Protein AF-A0A497AYX5-F1 (afdb_monomer)

Mean predicted aligned error: 4.19 Å

Secondary structure (DSSP, 8-state):
---HHHHHHHHHHH-TT----EESGGGTS-TT-EEEE-TTT--EETTEESB-TTHHHH-TTT--EETTEEHHHHHHHHHHTEEEEE-SSS-EEEEE-

Foldseek 3Di:
DDALVVLLVVCCVVPVQAADWAQCCVVPPHRRKTWRWFQVRQGDDPNHGQFDCCCCPPVPDPQQDDLRGGPVSQVVQVVVQKGKHDPDRTTIMIDHD

Nearest PDB structures (foldseek):
  3f9r-assembly2_B  TM=3.934E-01  e=1.286E+00  Trypanosoma brucei
  2q4r-assembly1_A  TM=3.868E-01  e=1.472E+00  Homo sapiens
  2i54-assembly1_A  TM=6.228E-01  e=4.051E+00  Leishmania mexicana
  4fm1-assembly1_A  TM=4.981E-01  e=2.702E+00  Pyrococcus abyssi GE5

Sequence (97 aa):
MLSKEQVIKRLEKKFPNISGICDGGPMGYGPESVLLGDAAEGGTINDFPACNYYGWESDPKENIWIMGVHKDLYKELGDMGWYAECYDPGTFIAYPV

pLDDT: mean 87.23, std 8.94, range [59.28, 96.0]

Structure (mmCIF, N/CA/C/O backbone):
data_AF-A0A497AYX5-F1
#
_entry.id   AF-A0A497AYX5-F1
#
loop_
_atom_site.g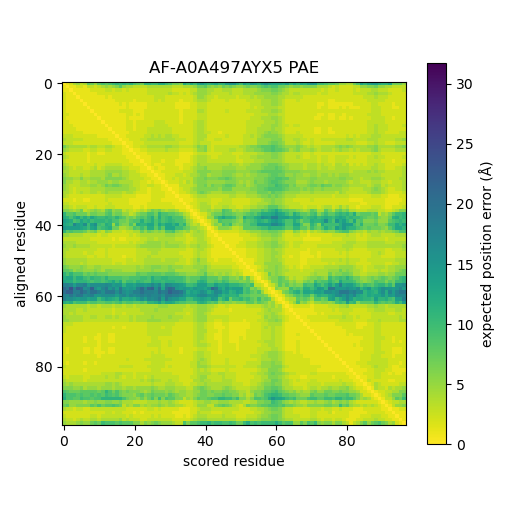roup_PDB
_atom_site.id
_atom_site.type_symbol
_atom_site.label_atom_id
_atom_site.label_alt_id
_atom_site.label_comp_id
_atom_site.label_asym_id
_atom_site.label_entity_id
_atom_site.label_seq_id
_atom_site.pdbx_PDB_ins_code
_atom_site.Cartn_x
_atom_site.Cartn_y
_atom_site.Cartn_z
_atom_site.occupancy
_atom_site.B_iso_or_equiv
_atom_site.auth_seq_id
_atom_site.auth_comp_id
_atom_site.auth_asym_id
_atom_site.auth_atom_id
_atom_site.pdbx_PDB_model_num
ATOM 1 N N . MET A 1 1 ? -16.633 1.410 5.855 1.00 81.69 1 MET A N 1
ATOM 2 C CA . MET A 1 1 ? -15.248 1.903 5.931 1.00 81.69 1 MET A CA 1
ATOM 3 C C . MET A 1 1 ? -14.608 1.317 7.174 1.00 81.69 1 MET A C 1
ATOM 5 O O . MET A 1 1 ? -15.250 1.339 8.221 1.00 81.69 1 MET A O 1
ATOM 9 N N . LEU A 1 2 ? -13.428 0.713 7.046 1.00 90.12 2 LEU A N 1
ATOM 10 C CA . LEU A 1 2 ? -12.672 0.203 8.197 1.00 90.12 2 LEU A CA 1
ATOM 11 C C . LEU A 1 2 ? -11.867 1.327 8.858 1.00 90.12 2 LEU A C 1
ATOM 13 O O . LEU A 1 2 ? -11.479 2.275 8.178 1.00 90.12 2 LEU A O 1
ATOM 17 N N . SER A 1 3 ? -11.604 1.206 10.163 1.00 91.81 3 SER A N 1
ATOM 18 C CA . SER A 1 3 ? -10.691 2.114 10.864 1.00 91.81 3 SER A CA 1
ATOM 19 C C . SER A 1 3 ? -9.243 1.907 10.412 1.00 91.81 3 SER A C 1
ATOM 21 O O . SER A 1 3 ? -8.880 0.829 9.938 1.00 91.81 3 SER A O 1
ATOM 23 N N . LYS A 1 4 ? -8.391 2.911 10.635 1.00 92.81 4 LYS A N 1
ATOM 24 C CA . LYS A 1 4 ? -6.948 2.852 10.358 1.00 92.81 4 LYS A CA 1
ATOM 25 C C . LYS A 1 4 ? -6.275 1.592 10.920 1.00 92.81 4 LYS A C 1
ATOM 27 O O . LYS A 1 4 ? -5.609 0.861 10.195 1.00 92.81 4 LYS A O 1
ATOM 32 N N . GLU A 1 5 ? -6.522 1.271 12.190 1.00 94.00 5 GLU A N 1
ATOM 33 C CA . GLU A 1 5 ? -5.970 0.067 12.831 1.00 94.00 5 GLU A CA 1
ATOM 34 C C . GLU A 1 5 ? -6.464 -1.239 12.191 1.00 94.00 5 GLU A C 1
ATOM 36 O O . GLU A 1 5 ? -5.722 -2.219 12.108 1.00 94.00 5 GLU A O 1
ATOM 41 N N . GLN A 1 6 ? -7.728 -1.278 11.757 1.00 95.56 6 GLN A N 1
ATOM 42 C CA . GLN A 1 6 ? -8.295 -2.439 11.068 1.00 95.56 6 GLN A CA 1
ATOM 43 C C . GLN A 1 6 ? -7.689 -2.609 9.673 1.00 95.56 6 GLN A C 1
ATOM 45 O O . GLN A 1 6 ? -7.445 -3.743 9.261 1.00 95.56 6 GLN A O 1
ATOM 50 N N . VAL A 1 7 ? -7.433 -1.503 8.971 1.00 95.38 7 VAL A N 1
ATOM 51 C CA . VAL A 1 7 ? -6.746 -1.499 7.677 1.00 95.38 7 VAL A CA 1
ATOM 52 C C . VAL A 1 7 ? -5.326 -2.025 7.832 1.00 95.38 7 VAL A C 1
ATOM 54 O O . VAL A 1 7 ? -5.003 -3.019 7.190 1.00 95.38 7 VAL A O 1
ATOM 57 N N . ILE A 1 8 ? -4.523 -1.451 8.736 1.00 95.31 8 ILE A N 1
ATOM 58 C CA . ILE A 1 8 ? -3.130 -1.871 8.976 1.00 95.31 8 ILE A CA 1
ATOM 59 C C . ILE A 1 8 ? -3.059 -3.382 9.241 1.00 95.31 8 ILE A C 1
ATOM 61 O O . ILE A 1 8 ? -2.430 -4.110 8.476 1.00 95.31 8 ILE A O 1
ATOM 65 N N . LYS A 1 9 ? -3.820 -3.889 10.224 1.00 95.94 9 LYS A N 1
ATOM 66 C CA . LYS A 1 9 ? -3.839 -5.326 10.569 1.00 95.94 9 LYS A CA 1
ATOM 67 C C . LYS A 1 9 ? -4.239 -6.226 9.401 1.00 95.94 9 LYS A C 1
ATOM 69 O O . LYS A 1 9 ? -3.782 -7.365 9.293 1.00 95.94 9 LYS A O 1
ATOM 74 N N . ARG A 1 10 ? -5.154 -5.762 8.548 1.00 96.00 10 ARG A N 1
ATOM 75 C CA . ARG A 1 10 ? -5.612 -6.523 7.383 1.00 96.00 10 ARG A CA 1
ATOM 76 C C . ARG A 1 10 ? -4.554 -6.548 6.283 1.00 96.00 10 ARG A C 1
ATOM 78 O O . ARG A 1 10 ? -4.352 -7.606 5.689 1.00 96.00 10 ARG A O 1
ATOM 85 N N . LEU A 1 11 ? -3.874 -5.429 6.050 1.00 94.69 11 LEU A N 1
ATOM 86 C CA . LEU A 1 11 ? -2.800 -5.325 5.068 1.00 94.69 11 LEU A CA 1
ATOM 87 C C . LEU A 1 11 ? -1.575 -6.145 5.477 1.00 94.69 11 LEU A C 1
ATOM 89 O O . LEU A 1 11 ? -1.135 -6.956 4.673 1.00 94.69 11 LEU A O 1
ATOM 93 N N . GLU A 1 12 ? -1.111 -6.045 6.726 1.00 93.75 12 GLU A N 1
ATOM 94 C CA . GLU A 1 12 ? 0.006 -6.856 7.248 1.00 93.75 12 GLU A CA 1
ATOM 95 C C . GLU A 1 12 ? -0.256 -8.361 7.088 1.00 93.75 12 GLU A C 1
ATOM 97 O O . GLU A 1 12 ? 0.628 -9.139 6.736 1.00 93.75 12 GLU A O 1
ATOM 102 N N . LYS A 1 13 ? -1.506 -8.790 7.308 1.00 95.06 13 LYS A N 1
ATOM 103 C CA . LYS A 1 13 ? -1.900 -10.193 7.143 1.00 95.06 13 LYS A CA 1
ATOM 104 C C . LYS A 1 13 ? -1.958 -10.624 5.676 1.00 95.06 13 LYS A C 1
ATOM 106 O O . LYS A 1 13 ? -1.626 -11.768 5.369 1.00 95.06 13 LYS A O 1
ATOM 111 N N . LYS A 1 14 ? -2.472 -9.768 4.788 1.00 95.19 14 LYS A N 1
ATOM 112 C CA . LYS A 1 14 ? -2.710 -10.115 3.377 1.00 95.19 14 LYS A CA 1
ATOM 113 C C . LYS A 1 14 ? -1.459 -9.955 2.513 1.00 95.19 14 LYS A C 1
ATOM 115 O O . LYS A 1 14 ? -1.275 -10.729 1.579 1.00 95.19 14 LYS A O 1
ATOM 120 N N . PHE A 1 15 ? -0.609 -8.992 2.845 1.00 93.12 15 PHE A N 1
ATOM 121 C CA . PHE A 1 15 ? 0.611 -8.647 2.125 1.00 93.12 15 PHE A CA 1
ATOM 122 C C . PHE A 1 15 ? 1.818 -8.695 3.074 1.00 93.12 15 PHE A C 1
ATOM 124 O O . PHE A 1 15 ? 2.442 -7.670 3.332 1.00 93.12 15 PHE A O 1
ATOM 131 N N . PRO A 1 16 ? 2.179 -9.885 3.590 1.00 91.31 16 PRO A N 1
ATOM 132 C CA . PRO A 1 16 ? 3.230 -10.028 4.604 1.00 91.31 16 PRO A CA 1
ATOM 133 C C . PRO A 1 16 ? 4.634 -9.650 4.106 1.00 91.31 16 PRO A C 1
ATOM 135 O O . PRO A 1 16 ? 5.555 -9.521 4.904 1.00 91.31 16 PRO A O 1
ATOM 138 N N . ASN A 1 17 ? 4.803 -9.494 2.791 1.00 89.81 17 ASN A N 1
ATOM 139 C CA . ASN A 1 17 ? 6.057 -9.086 2.163 1.00 89.81 17 ASN A CA 1
ATOM 140 C C . ASN A 1 17 ? 6.211 -7.561 2.064 1.00 89.81 17 ASN A C 1
ATOM 142 O O . ASN A 1 17 ? 7.234 -7.107 1.559 1.00 89.81 17 ASN A O 1
ATOM 146 N N . ILE A 1 18 ? 5.208 -6.790 2.492 1.00 89.06 18 ILE A N 1
ATOM 147 C CA . ILE A 1 18 ? 5.285 -5.335 2.623 1.00 89.06 18 ILE A CA 1
ATOM 148 C C . ILE A 1 18 ? 5.614 -5.029 4.082 1.00 89.06 18 ILE A C 1
ATOM 150 O O . ILE A 1 18 ? 4.850 -5.378 4.982 1.00 89.06 18 ILE A O 1
ATOM 154 N N . SER A 1 19 ? 6.756 -4.394 4.315 1.00 86.12 19 SER A N 1
ATOM 155 C CA . SER A 1 19 ? 7.166 -3.912 5.635 1.00 86.12 19 SER A CA 1
ATOM 156 C C . SER A 1 19 ? 6.823 -2.429 5.804 1.00 86.12 19 SER A C 1
ATOM 158 O O . SER A 1 19 ? 6.541 -1.734 4.832 1.00 86.12 19 SER A O 1
ATOM 160 N N . GLY A 1 20 ? 6.815 -1.943 7.047 1.00 86.56 20 GLY A N 1
ATOM 161 C CA . GLY A 1 20 ? 6.663 -0.507 7.317 1.00 86.56 20 GLY A CA 1
ATOM 162 C C . GLY A 1 20 ? 5.235 0.028 7.346 1.00 86.56 20 GLY A C 1
ATOM 163 O O . GLY A 1 20 ? 5.035 1.233 7.502 1.00 86.56 20 GLY A O 1
ATOM 164 N N . ILE A 1 21 ? 4.229 -0.845 7.223 1.00 93.00 21 ILE A N 1
ATOM 165 C CA . ILE A 1 21 ? 2.824 -0.431 7.270 1.00 93.00 21 ILE A CA 1
ATOM 166 C C . ILE A 1 21 ? 2.504 0.118 8.665 1.00 93.00 21 ILE A C 1
ATOM 168 O O . ILE A 1 21 ? 2.521 -0.618 9.650 1.00 93.00 21 ILE A O 1
ATOM 172 N N . CYS A 1 22 ? 2.189 1.408 8.765 1.00 93.00 22 CYS A N 1
ATOM 173 C CA . CYS A 1 22 ? 1.928 2.050 10.051 1.00 93.00 22 CYS A CA 1
ATOM 174 C C . CYS A 1 22 ? 1.038 3.298 9.940 1.00 93.00 22 CYS A C 1
ATOM 176 O O . CYS A 1 22 ? 0.547 3.671 8.873 1.00 93.00 22 CYS A O 1
ATOM 178 N N . ASP A 1 23 ? 0.776 3.930 11.085 1.00 94.19 23 ASP A N 1
ATOM 179 C CA . ASP A 1 23 ? 0.037 5.189 11.155 1.00 94.19 23 ASP A CA 1
ATOM 180 C C . ASP A 1 23 ? 0.848 6.330 10.515 1.00 94.19 23 ASP A C 1
ATOM 182 O O . ASP A 1 23 ? 1.913 6.692 11.013 1.00 94.19 23 ASP A O 1
ATOM 186 N N . GLY A 1 24 ? 0.327 6.921 9.434 1.00 91.19 24 GLY A N 1
ATOM 187 C CA . GLY A 1 24 ? 0.977 8.027 8.723 1.00 91.19 24 GLY A CA 1
ATOM 188 C C . GLY A 1 24 ? 0.752 9.405 9.362 1.00 91.19 24 GLY A C 1
ATOM 189 O O . GLY A 1 24 ? 1.445 10.369 9.028 1.00 91.19 24 GLY A O 1
ATOM 190 N N . GLY A 1 25 ? -0.183 9.528 10.311 1.00 89.94 25 GLY A N 1
ATOM 191 C CA . GLY A 1 25 ? -0.511 10.786 10.987 1.00 89.94 25 GLY A CA 1
ATOM 192 C C . GLY A 1 25 ? 0.668 11.420 11.728 1.00 89.94 25 GLY A C 1
ATOM 193 O O . GLY A 1 25 ? 0.977 12.584 11.459 1.00 89.94 25 GLY A O 1
ATOM 194 N N . PRO A 1 26 ? 1.379 10.679 12.598 1.00 90.00 26 PRO A N 1
ATOM 195 C CA . PRO A 1 26 ? 2.590 11.159 13.268 1.00 90.00 26 PRO A CA 1
ATOM 196 C C . PRO A 1 26 ? 3.714 11.606 12.320 1.00 90.00 26 PRO A C 1
ATOM 198 O O . PRO A 1 26 ? 4.602 12.343 12.740 1.00 90.00 26 PRO A O 1
ATOM 201 N N . MET A 1 27 ? 3.673 11.179 11.054 1.00 85.75 27 MET A N 1
ATOM 202 C CA . MET A 1 27 ? 4.675 11.490 10.027 1.00 85.75 27 MET A CA 1
ATOM 203 C C . MET A 1 27 ? 4.283 12.694 9.156 1.00 85.75 27 MET A C 1
ATOM 205 O O . MET A 1 27 ? 5.031 13.085 8.267 1.00 85.75 27 MET A O 1
ATOM 209 N N . GLY A 1 28 ? 3.128 13.315 9.422 1.00 86.69 28 GLY A N 1
ATOM 210 C CA . GLY A 1 28 ? 2.677 14.516 8.719 1.00 86.69 28 GLY A CA 1
ATOM 211 C C . GLY A 1 28 ? 1.914 14.257 7.419 1.00 86.69 28 GLY A C 1
ATOM 212 O O . GLY A 1 28 ? 1.570 15.217 6.735 1.00 86.69 28 GLY A O 1
ATOM 213 N N . TYR A 1 29 ? 1.584 13.001 7.097 1.00 85.81 29 TYR A N 1
ATOM 214 C CA . TYR A 1 29 ? 0.826 12.660 5.885 1.00 85.81 29 TYR A CA 1
ATOM 215 C C . TYR A 1 29 ? -0.685 12.885 6.021 1.00 85.81 29 TYR A C 1
ATOM 217 O O . TYR A 1 29 ? -1.406 12.854 5.031 1.00 85.81 29 TYR A O 1
ATOM 225 N N . GLY A 1 30 ? -1.170 13.158 7.234 1.00 87.75 30 GLY A N 1
ATOM 226 C CA . GLY A 1 30 ? -2.571 13.454 7.540 1.00 87.75 30 GLY A CA 1
ATOM 227 C C . GLY A 1 30 ? -3.096 12.578 8.681 1.00 87.75 30 GLY A C 1
ATOM 228 O O . GLY A 1 30 ? -2.687 11.423 8.792 1.00 87.75 30 GLY A O 1
ATOM 229 N N . PRO A 1 31 ? -4.002 13.082 9.538 1.00 90.00 31 PRO A N 1
ATOM 230 C CA . PRO A 1 31 ? -4.386 12.408 10.788 1.00 90.00 31 PRO A CA 1
ATOM 231 C C . PRO A 1 31 ? -4.998 11.011 10.581 1.00 90.00 31 PRO A C 1
ATOM 233 O O . PRO A 1 31 ? -4.812 10.120 11.410 1.00 90.00 31 PRO A O 1
ATOM 236 N N . GLU A 1 32 ? -5.663 10.802 9.445 1.00 90.19 32 GLU A N 1
ATOM 237 C CA . GLU A 1 32 ? -6.302 9.535 9.072 1.00 90.19 32 GLU A CA 1
ATOM 238 C C . GLU A 1 32 ? -5.504 8.743 8.021 1.00 90.19 32 GLU A C 1
ATOM 240 O O . GLU A 1 32 ? -6.041 7.828 7.412 1.00 90.19 32 GLU A O 1
ATOM 245 N N . 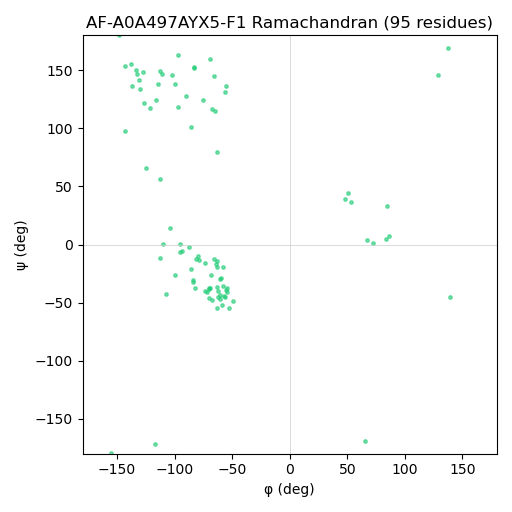SER A 1 33 ? -4.236 9.084 7.774 1.00 93.31 33 SER A N 1
ATOM 246 C CA . SER A 1 33 ? -3.416 8.403 6.763 1.00 93.31 33 SER A CA 1
ATOM 247 C C . SER A 1 33 ? -2.771 7.114 7.283 1.00 93.31 33 SER A C 1
ATOM 249 O O . SER A 1 33 ? -2.483 6.968 8.474 1.00 93.31 33 SER A O 1
ATOM 251 N N . VAL A 1 34 ? -2.511 6.182 6.368 1.00 94.06 34 VAL A N 1
ATOM 252 C CA . VAL A 1 34 ? -1.686 4.988 6.599 1.00 94.06 34 VAL A CA 1
ATOM 253 C C . VAL A 1 34 ? -0.458 5.084 5.707 1.00 94.06 34 VAL A C 1
ATOM 255 O O . VAL A 1 34 ? -0.601 5.193 4.489 1.00 94.06 34 VAL A O 1
ATOM 258 N N . LEU A 1 35 ? 0.735 5.012 6.296 1.00 92.88 35 LEU A N 1
ATOM 259 C CA . LEU A 1 35 ? 1.952 4.756 5.534 1.00 92.88 3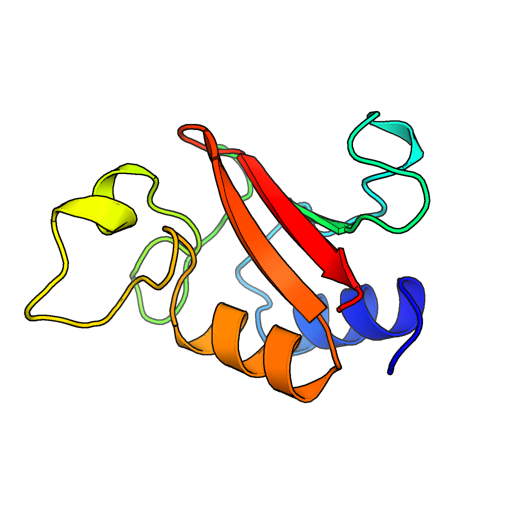5 LEU A CA 1
ATOM 260 C C . LEU A 1 35 ? 1.954 3.272 5.165 1.00 92.88 35 LEU A C 1
ATOM 262 O O . LEU A 1 35 ? 1.816 2.424 6.043 1.00 92.88 35 LEU A O 1
ATOM 266 N N . LEU A 1 36 ? 2.071 2.959 3.878 1.00 89.62 36 LEU A N 1
ATOM 267 C CA . LEU A 1 36 ? 2.071 1.579 3.384 1.00 89.62 36 LEU A CA 1
ATOM 268 C C . LEU A 1 36 ? 3.488 1.001 3.235 1.00 89.62 36 LEU A C 1
ATOM 270 O O . LEU A 1 36 ? 3.625 -0.179 2.931 1.00 89.62 36 LEU A O 1
ATOM 274 N N . GLY A 1 37 ? 4.511 1.829 3.446 1.00 85.50 37 GLY A N 1
ATOM 275 C CA . GLY A 1 37 ? 5.932 1.515 3.315 1.00 85.50 37 GLY A CA 1
ATOM 276 C C . GLY A 1 37 ? 6.686 2.647 2.608 1.00 85.50 37 GLY A C 1
ATOM 277 O O . GLY A 1 37 ? 6.071 3.565 2.053 1.00 85.50 37 GLY A O 1
ATOM 278 N N . ASP A 1 38 ? 8.017 2.582 2.636 1.00 78.25 38 ASP A N 1
ATOM 279 C CA . ASP A 1 38 ? 8.911 3.475 1.886 1.00 78.25 38 ASP A CA 1
ATOM 280 C C . ASP A 1 38 ? 9.762 2.702 0.846 1.00 78.25 38 ASP A C 1
ATOM 282 O O . ASP A 1 38 ? 9.546 1.513 0.619 1.00 78.25 38 ASP A O 1
ATOM 286 N N . ALA A 1 39 ? 10.747 3.333 0.190 1.00 64.88 39 ALA A N 1
ATOM 287 C CA . ALA A 1 39 ? 11.605 2.637 -0.785 1.00 64.88 39 ALA A CA 1
ATOM 288 C C . ALA A 1 39 ? 12.388 1.457 -0.181 1.00 64.88 39 ALA A C 1
ATOM 290 O O . ALA A 1 39 ? 12.739 0.524 -0.904 1.00 64.88 39 ALA A O 1
ATOM 291 N N . ALA A 1 40 ? 12.707 1.515 1.114 1.00 62.28 40 ALA A N 1
ATOM 292 C CA . ALA A 1 40 ? 13.449 0.477 1.816 1.00 62.28 40 ALA A CA 1
ATOM 293 C C . ALA A 1 40 ? 12.527 -0.654 2.294 1.00 62.28 40 ALA A C 1
ATOM 295 O O . ALA A 1 40 ? 12.956 -1.807 2.348 1.00 62.28 40 ALA A O 1
ATOM 296 N N . GLU A 1 41 ? 11.271 -0.335 2.607 1.00 67.69 41 GLU A N 1
ATOM 297 C CA . GLU A 1 41 ? 10.333 -1.247 3.266 1.00 67.69 41 GLU A CA 1
ATOM 298 C C . GLU A 1 41 ? 9.146 -1.680 2.386 1.00 67.69 41 GLU A C 1
ATOM 300 O O . GLU A 1 41 ? 8.452 -2.642 2.717 1.00 67.69 41 GLU A O 1
ATOM 305 N N . GLY A 1 42 ? 8.935 -1.034 1.238 1.00 73.00 42 GLY A N 1
ATOM 306 C CA . GLY A 1 42 ? 7.740 -1.147 0.396 1.00 73.00 42 GLY A CA 1
ATOM 307 C C . GLY A 1 42 ? 7.480 -2.532 -0.190 1.00 73.00 42 GLY A C 1
ATOM 308 O O . GLY A 1 42 ? 6.366 -2.814 -0.621 1.00 73.00 42 GLY A O 1
ATOM 309 N N . GLY A 1 43 ? 8.463 -3.430 -0.144 1.00 86.88 43 GLY A N 1
ATOM 310 C CA . GLY A 1 43 ? 8.236 -4.850 -0.376 1.00 86.88 43 GLY A CA 1
ATOM 311 C C . GLY A 1 43 ? 7.780 -5.211 -1.790 1.00 86.88 43 GLY A C 1
ATOM 312 O O . GLY A 1 43 ? 7.821 -4.409 -2.729 1.00 86.88 43 GLY A O 1
ATOM 313 N N . THR A 1 44 ? 7.353 -6.466 -1.952 1.00 89.56 44 THR A N 1
ATOM 314 C CA . THR A 1 44 ? 6.886 -6.995 -3.242 1.00 89.56 44 THR A CA 1
ATOM 315 C C . THR A 1 44 ? 5.579 -7.773 -3.124 1.00 89.56 44 THR A C 1
ATOM 317 O O . THR A 1 44 ? 5.289 -8.407 -2.108 1.00 89.56 44 THR A O 1
ATOM 320 N N . ILE A 1 45 ? 4.794 -7.753 -4.200 1.00 90.69 45 ILE A N 1
ATOM 321 C CA . ILE A 1 45 ? 3.593 -8.560 -4.405 1.00 90.69 45 ILE A CA 1
ATOM 322 C C . ILE A 1 45 ? 3.775 -9.285 -5.740 1.00 90.69 45 ILE A C 1
ATOM 324 O O . ILE A 1 45 ? 3.973 -8.639 -6.763 1.00 90.69 45 ILE A O 1
ATOM 328 N N . ASN A 1 46 ? 3.725 -10.621 -5.736 1.00 90.12 46 ASN A N 1
ATOM 329 C CA . ASN A 1 46 ? 3.942 -11.450 -6.934 1.00 90.12 46 ASN A CA 1
ATOM 330 C C . ASN A 1 46 ? 5.235 -11.088 -7.700 1.00 90.12 46 ASN A C 1
ATOM 332 O O . ASN A 1 46 ? 5.206 -10.948 -8.917 1.00 90.12 46 ASN A O 1
ATOM 336 N N . ASP A 1 47 ? 6.344 -10.887 -6.980 1.00 88.81 47 ASP A N 1
ATOM 337 C CA . ASP A 1 47 ? 7.658 -10.477 -7.511 1.00 88.81 47 ASP A CA 1
ATOM 338 C C . ASP A 1 47 ? 7.734 -9.055 -8.105 1.00 88.81 47 ASP A C 1
ATOM 340 O O . ASP A 1 47 ? 8.796 -8.629 -8.563 1.00 88.81 47 ASP A O 1
ATOM 344 N N . PHE A 1 48 ? 6.651 -8.275 -8.036 1.00 88.75 48 PHE A N 1
ATOM 345 C CA . PHE A 1 48 ? 6.634 -6.867 -8.434 1.00 88.75 48 PHE A CA 1
ATOM 346 C C . PHE A 1 48 ? 6.685 -5.938 -7.215 1.00 88.75 48 PHE A C 1
ATOM 348 O O . PHE A 1 48 ? 6.089 -6.253 -6.184 1.00 88.75 48 PHE A O 1
ATOM 355 N N . PRO A 1 49 ? 7.341 -4.768 -7.308 1.00 88.81 49 PRO A N 1
ATOM 356 C CA . PRO A 1 49 ? 7.295 -3.755 -6.256 1.00 88.81 49 PRO A CA 1
ATOM 357 C C . PRO A 1 49 ? 5.860 -3.345 -5.907 1.00 88.81 49 PRO A C 1
ATOM 359 O O . PRO A 1 49 ? 5.048 -3.105 -6.810 1.00 88.81 49 PRO A O 1
ATOM 362 N N . ALA A 1 50 ? 5.558 -3.214 -4.610 1.00 90.56 50 ALA A N 1
ATOM 363 C CA . ALA A 1 50 ? 4.235 -2.759 -4.171 1.00 90.56 50 ALA A CA 1
ATOM 364 C C . ALA A 1 50 ? 3.963 -1.283 -4.530 1.00 90.56 50 ALA A C 1
ATOM 366 O O . ALA A 1 50 ? 2.806 -0.912 -4.728 1.00 90.56 50 ALA A O 1
ATOM 367 N N . CYS A 1 51 ? 5.015 -0.468 -4.670 1.00 89.44 51 CYS A N 1
ATOM 368 C CA . CYS A 1 51 ? 4.973 0.896 -5.203 1.00 89.44 51 CYS A CA 1
ATOM 369 C C . CYS A 1 51 ? 6.040 1.069 -6.289 1.00 89.44 51 CYS A C 1
ATOM 371 O O . CYS A 1 51 ? 7.182 0.627 -6.163 1.00 89.44 51 CYS A O 1
ATOM 373 N N . ASN A 1 52 ? 5.627 1.677 -7.394 1.00 88.06 52 ASN A N 1
ATOM 374 C CA . ASN A 1 52 ? 6.442 2.064 -8.530 1.00 88.06 52 ASN A CA 1
ATOM 375 C C . ASN A 1 52 ? 5.909 3.400 -9.054 1.00 88.06 52 ASN A C 1
ATOM 377 O O . ASN A 1 52 ? 4.951 3.434 -9.827 1.00 88.06 52 ASN A O 1
ATOM 381 N N . TYR A 1 53 ? 6.549 4.496 -8.649 1.00 84.25 53 TYR A N 1
ATOM 382 C CA . TYR A 1 53 ? 6.143 5.857 -9.008 1.00 84.25 53 TYR A CA 1
ATOM 383 C C . TYR A 1 53 ? 6.032 6.047 -10.531 1.00 84.25 53 TYR A C 1
ATOM 385 O O . TYR A 1 53 ? 5.059 6.601 -11.036 1.00 84.25 53 TYR A O 1
ATOM 393 N N . TYR A 1 54 ? 6.978 5.480 -11.286 1.00 82.75 54 TYR A N 1
ATOM 394 C CA . TYR A 1 54 ? 6.982 5.535 -12.752 1.00 82.75 54 TYR A CA 1
ATOM 395 C C . TYR A 1 54 ? 5.933 4.622 -13.400 1.00 82.75 54 TYR A C 1
ATOM 397 O O . TYR A 1 54 ? 5.597 4.798 -14.574 1.00 82.75 54 TYR A O 1
ATOM 405 N N . GLY A 1 55 ? 5.384 3.665 -12.646 1.00 80.56 55 GLY A N 1
ATOM 406 C CA . GLY A 1 55 ? 4.281 2.808 -13.077 1.00 80.56 55 GLY A CA 1
ATOM 407 C C . GLY A 1 55 ? 2.997 3.590 -13.368 1.00 80.56 55 GLY A C 1
ATOM 408 O O . GLY A 1 55 ? 2.158 3.103 -14.116 1.00 80.56 55 GLY A O 1
ATOM 409 N N . TRP A 1 56 ? 2.860 4.821 -12.856 1.00 72.12 56 TRP A N 1
ATOM 410 C CA . TRP A 1 56 ? 1.722 5.695 -13.158 1.00 72.12 56 TRP A CA 1
ATOM 411 C C . TRP A 1 56 ? 1.632 6.058 -14.652 1.00 72.12 56 TRP A C 1
ATOM 413 O O . TRP A 1 56 ? 0.545 6.058 -15.225 1.00 72.12 56 TRP A O 1
ATOM 423 N N . GLU A 1 57 ? 2.766 6.319 -15.305 1.00 69.00 57 GLU A N 1
ATOM 424 C CA . GLU A 1 57 ? 2.802 6.766 -16.708 1.00 69.00 57 GLU A CA 1
ATOM 425 C C . GLU A 1 57 ? 3.119 5.636 -17.697 1.00 69.00 57 GLU A C 1
ATOM 427 O O . GLU A 1 57 ? 2.751 5.706 -18.871 1.00 69.00 57 GLU A O 1
ATOM 432 N N . SER A 1 58 ? 3.828 4.600 -17.241 1.00 69.69 58 SER A N 1
ATOM 433 C CA . SER A 1 58 ? 4.495 3.633 -18.123 1.00 69.69 58 SER A CA 1
ATOM 434 C C . SER A 1 58 ? 3.882 2.233 -18.144 1.00 69.69 58 SER A C 1
ATOM 436 O O . SER A 1 58 ? 4.353 1.391 -18.910 1.00 69.69 58 SER A O 1
ATOM 438 N N . ASP A 1 59 ? 2.800 1.991 -17.393 1.00 68.12 59 ASP A N 1
ATOM 439 C CA . ASP A 1 59 ? 2.128 0.687 -17.333 1.00 68.12 59 ASP A CA 1
ATOM 440 C C . ASP A 1 59 ? 0.702 0.637 -17.936 1.00 68.12 59 ASP A C 1
ATOM 442 O O . ASP A 1 59 ? -0.258 0.233 -17.279 1.00 68.12 59 ASP A O 1
ATOM 446 N N . PRO A 1 60 ? 0.505 1.007 -19.215 1.00 59.28 60 PRO A N 1
ATOM 447 C CA . PRO A 1 60 ? -0.804 0.871 -19.848 1.00 59.28 60 PRO A CA 1
ATOM 448 C C . PRO A 1 60 ? -1.115 -0.566 -20.309 1.00 59.28 60 PRO A C 1
ATOM 450 O O . PRO A 1 60 ? -2.251 -0.842 -20.695 1.00 59.28 60 PRO A O 1
ATOM 453 N N . LYS A 1 61 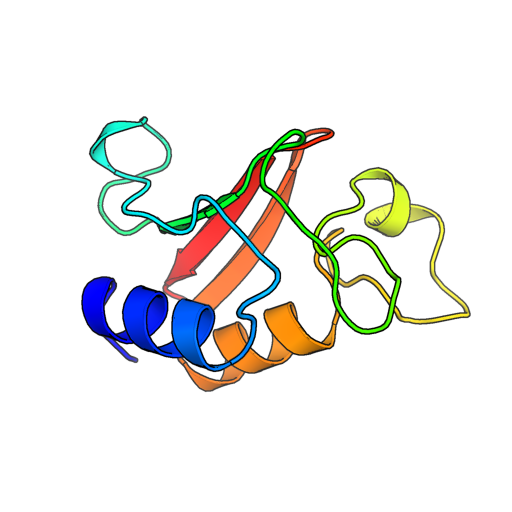? -0.123 -1.473 -20.350 1.00 63.06 61 LYS A N 1
ATOM 454 C CA . LYS A 1 61 ? -0.279 -2.830 -20.913 1.00 63.06 61 LYS A CA 1
ATOM 455 C C . LYS A 1 61 ? -0.320 -3.937 -19.865 1.00 63.06 61 LYS A C 1
ATOM 457 O O . LYS A 1 61 ? -1.147 -4.834 -20.012 1.00 63.06 61 LYS A O 1
ATOM 462 N N . GLU A 1 62 ? 0.531 -3.891 -18.841 1.00 64.56 62 GLU A N 1
ATOM 463 C CA . GLU A 1 62 ? 0.597 -4.952 -17.829 1.00 64.56 62 GLU A CA 1
ATOM 464 C C . GLU A 1 62 ? -0.445 -4.721 -16.713 1.00 64.56 62 GLU A C 1
ATOM 466 O O . GLU A 1 62 ? -0.884 -5.675 -16.058 1.00 64.56 62 GLU A O 1
ATOM 471 N N . ASN A 1 63 ? -0.926 -3.475 -16.550 1.00 78.88 63 ASN A N 1
ATOM 472 C CA . ASN A 1 63 ? -1.922 -3.074 -15.545 1.00 78.88 63 ASN A CA 1
ATOM 473 C C . ASN A 1 63 ? -1.556 -3.622 -14.153 1.00 78.88 63 ASN A C 1
ATOM 475 O O . ASN A 1 63 ? -2.396 -4.171 -13.433 1.00 78.88 63 ASN A O 1
ATOM 479 N N . ILE A 1 64 ? -0.272 -3.601 -13.820 1.00 89.12 64 ILE A N 1
ATOM 480 C CA . ILE A 1 64 ? 0.303 -4.010 -12.544 1.00 89.12 64 ILE A CA 1
ATOM 481 C C . ILE A 1 64 ? 0.166 -2.868 -11.543 1.00 89.12 64 ILE A C 1
ATOM 483 O O . ILE A 1 64 ? -0.136 -3.145 -10.386 1.00 89.12 64 ILE A O 1
ATOM 487 N N . TRP A 1 65 ? 0.316 -1.609 -11.961 1.00 89.94 65 TRP A N 1
ATOM 488 C CA . TRP A 1 65 ? 0.220 -0.450 -11.069 1.00 89.94 65 TRP A CA 1
ATOM 489 C C . TRP A 1 65 ? -0.977 0.455 -11.391 1.00 89.94 65 TRP A C 1
ATOM 491 O O . TRP A 1 65 ? -1.272 0.755 -12.543 1.00 89.94 65 TRP A O 1
ATOM 501 N N . ILE A 1 66 ? -1.662 0.923 -10.346 1.00 88.50 66 ILE A N 1
ATOM 502 C CA . IL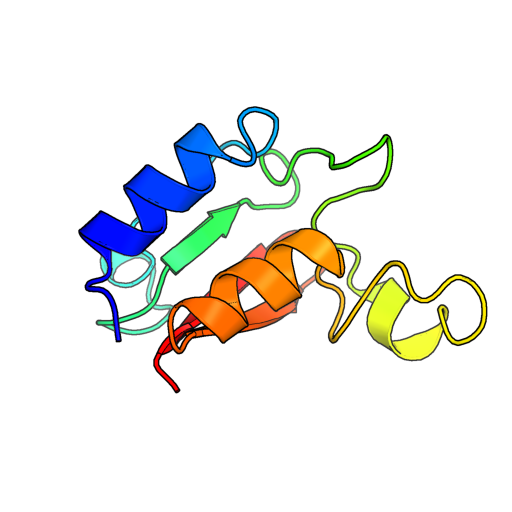E A 1 66 ? -2.732 1.925 -10.380 1.00 88.50 66 ILE A CA 1
ATOM 503 C C . ILE A 1 66 ? -2.269 3.081 -9.490 1.00 88.50 66 ILE A C 1
ATOM 505 O O . ILE A 1 66 ? -2.029 2.874 -8.303 1.00 88.50 66 ILE A O 1
ATOM 509 N N . MET A 1 67 ? -2.090 4.282 -10.057 1.00 86.12 67 MET A N 1
ATOM 510 C CA . MET A 1 67 ? -1.494 5.437 -9.349 1.00 86.12 67 MET A CA 1
ATOM 511 C C . MET A 1 67 ? -0.128 5.104 -8.713 1.00 86.12 67 MET A C 1
ATOM 513 O O . MET A 1 67 ? 0.192 5.510 -7.596 1.00 86.12 67 MET A O 1
ATOM 517 N N . GLY A 1 68 ? 0.656 4.273 -9.408 1.00 88.00 68 GLY A N 1
ATOM 518 C CA . GLY A 1 68 ? 1.944 3.773 -8.932 1.00 88.00 68 GLY A CA 1
ATOM 519 C C . GLY A 1 68 ? 1.871 2.735 -7.805 1.00 88.00 68 GLY A C 1
ATOM 520 O O . GLY A 1 68 ? 2.914 2.260 -7.378 1.00 88.00 68 GLY A O 1
ATOM 521 N N . VAL A 1 69 ? 0.687 2.330 -7.335 1.00 90.75 69 VAL A N 1
ATOM 522 C CA . VAL A 1 69 ? 0.506 1.272 -6.321 1.00 90.75 69 VAL A CA 1
ATOM 523 C C . VAL A 1 69 ? 0.121 -0.037 -7.000 1.00 90.75 69 VAL A C 1
ATOM 525 O O . VAL A 1 69 ? -0.700 -0.048 -7.914 1.00 90.75 69 VAL A O 1
ATOM 528 N N . HIS A 1 70 ? 0.678 -1.164 -6.562 1.00 92.38 70 HIS A N 1
ATOM 529 C CA . HIS A 1 70 ? 0.355 -2.474 -7.123 1.00 92.38 70 HIS A CA 1
ATOM 530 C C . HIS A 1 70 ? -1.160 -2.757 -7.049 1.00 92.38 70 HIS A C 1
ATOM 532 O O . HIS A 1 70 ? -1.786 -2.608 -5.997 1.00 92.38 70 HIS A O 1
ATOM 538 N N . LYS A 1 71 ? -1.757 -3.203 -8.160 1.00 92.12 71 LYS A N 1
ATOM 539 C CA . LYS A 1 71 ? -3.213 -3.302 -8.368 1.00 92.12 71 LYS A CA 1
ATOM 540 C C . LYS A 1 71 ? -3.949 -4.102 -7.296 1.00 92.12 71 LYS A C 1
ATOM 542 O O . LYS A 1 71 ? -5.050 -3.725 -6.906 1.00 92.12 71 LYS A O 1
ATOM 547 N N . ASP A 1 72 ? -3.348 -5.182 -6.800 1.00 94.06 72 ASP A N 1
ATOM 548 C CA . ASP A 1 72 ? -3.973 -6.043 -5.789 1.00 94.06 72 ASP A CA 1
ATOM 549 C C . ASP A 1 72 ? -4.069 -5.339 -4.431 1.00 94.06 72 ASP A C 1
ATOM 551 O O . ASP A 1 72 ? -5.072 -5.478 -3.729 1.00 94.06 72 ASP A O 1
ATOM 555 N N . LEU A 1 73 ? -3.052 -4.546 -4.082 1.00 93.56 73 LEU A N 1
ATOM 556 C CA . LEU A 1 73 ? -3.055 -3.716 -2.882 1.00 93.56 73 LEU A CA 1
ATOM 557 C C . LE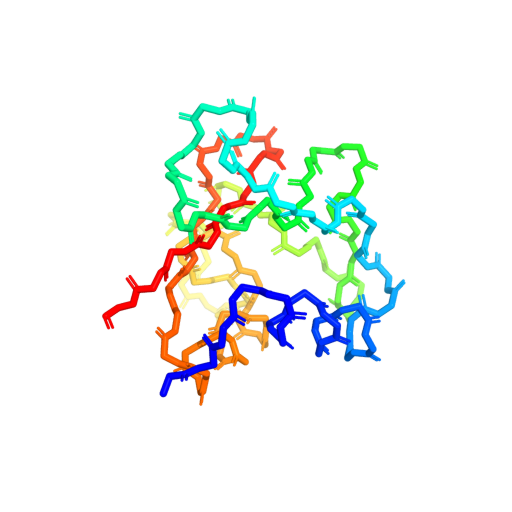U A 1 73 ? -4.043 -2.559 -3.033 1.00 93.56 73 LEU A C 1
ATOM 559 O O . LEU A 1 73 ? -4.864 -2.335 -2.145 1.00 93.56 73 LEU A O 1
ATOM 563 N N . TYR A 1 74 ? -4.014 -1.882 -4.184 1.00 92.69 74 TYR A N 1
ATOM 564 C CA . TYR A 1 74 ? -4.947 -0.803 -4.504 1.00 92.69 74 TYR A CA 1
ATOM 565 C C . TYR A 1 74 ? -6.405 -1.276 -4.411 1.00 92.69 74 TYR A C 1
ATOM 567 O O . TYR A 1 74 ? -7.244 -0.632 -3.781 1.00 92.69 74 TYR A O 1
ATOM 575 N N . LYS A 1 75 ? -6.708 -2.451 -4.976 1.00 94.19 75 LYS A N 1
ATOM 576 C CA . LYS A 1 75 ? -8.036 -3.059 -4.899 1.00 94.19 75 LYS A CA 1
ATOM 577 C C . LYS A 1 75 ? -8.437 -3.390 -3.461 1.00 94.19 75 LYS A C 1
ATOM 579 O O . LYS A 1 75 ? -9.570 -3.113 -3.081 1.00 94.19 75 LYS A O 1
ATOM 584 N N . GLU A 1 76 ? -7.538 -3.981 -2.674 1.00 95.62 76 GLU A N 1
ATOM 585 C CA . GLU A 1 76 ? -7.840 -4.332 -1.284 1.00 95.62 76 GLU A CA 1
ATOM 586 C C . GLU A 1 76 ? -8.198 -3.097 -0.452 1.00 95.62 76 GLU A C 1
ATOM 588 O O . GLU A 1 76 ? -9.163 -3.126 0.311 1.00 95.62 76 GLU A O 1
ATOM 593 N N . LEU A 1 77 ? -7.444 -2.008 -0.618 1.00 94.75 77 LEU A N 1
ATOM 594 C CA . LEU A 1 77 ? -7.727 -0.718 0.008 1.00 94.75 77 LEU A CA 1
ATOM 595 C C . LEU A 1 77 ? -9.089 -0.171 -0.430 1.00 94.75 77 LEU A C 1
ATOM 597 O O . LEU A 1 77 ? -9.906 0.180 0.424 1.00 94.75 77 LEU A O 1
ATOM 601 N N . GLY A 1 78 ? -9.381 -0.205 -1.733 1.00 94.56 78 GLY A N 1
ATOM 602 C CA . GLY A 1 78 ? -10.678 0.200 -2.277 1.00 94.56 78 GLY A CA 1
ATOM 603 C C . GLY A 1 78 ? -11.846 -0.577 -1.666 1.00 94.56 78 GLY A C 1
ATOM 604 O O . GLY A 1 78 ? -12.829 0.022 -1.229 1.00 94.56 78 GLY A O 1
ATOM 605 N N . ASP A 1 79 ? -11.708 -1.898 -1.523 1.00 95.44 79 ASP A N 1
ATOM 606 C CA . ASP A 1 79 ? -12.713 -2.765 -0.894 1.00 95.44 79 ASP A CA 1
ATOM 607 C C . ASP A 1 79 ? -12.916 -2.436 0.613 1.00 95.44 79 ASP A C 1
ATOM 609 O O . ASP A 1 79 ? -13.930 -2.811 1.208 1.00 95.44 79 ASP A O 1
ATOM 613 N N . MET A 1 80 ? -11.982 -1.711 1.247 1.00 95.69 80 MET A N 1
ATOM 614 C CA . MET A 1 80 ? -12.083 -1.206 2.628 1.00 95.69 80 MET A CA 1
ATOM 615 C C . MET A 1 80 ? -12.597 0.244 2.729 1.00 95.69 80 MET A C 1
ATOM 617 O O . MET A 1 80 ? -12.876 0.710 3.844 1.00 95.69 80 MET A O 1
ATOM 621 N N . GLY A 1 81 ? -12.772 0.936 1.597 1.00 94.62 81 GLY A N 1
ATOM 622 C CA . GLY A 1 81 ? -13.130 2.357 1.522 1.00 94.62 81 GLY A CA 1
ATOM 623 C C . GLY A 1 81 ? -11.926 3.295 1.622 1.00 94.62 81 GLY A C 1
ATOM 624 O O . GLY A 1 81 ? -12.034 4.352 2.233 1.00 94.62 81 GLY A O 1
ATOM 625 N N . TRP A 1 82 ? -10.777 2.868 1.100 1.00 95.25 82 TRP A N 1
ATOM 626 C CA . TRP A 1 82 ? -9.522 3.612 1.124 1.00 95.25 82 TRP A CA 1
ATOM 627 C C . TRP A 1 82 ? -8.945 3.728 -0.289 1.00 95.25 82 TRP A C 1
ATOM 629 O O . TRP A 1 82 ? -9.110 2.842 -1.123 1.00 95.25 82 TRP A O 1
ATOM 639 N N . TYR A 1 83 ? -8.253 4.825 -0.547 1.00 92.56 83 TYR A N 1
ATOM 640 C CA . TYR A 1 83 ? -7.498 5.093 -1.763 1.00 92.56 83 TYR A CA 1
ATOM 641 C C . TYR A 1 83 ? -6.015 5.136 -1.406 1.00 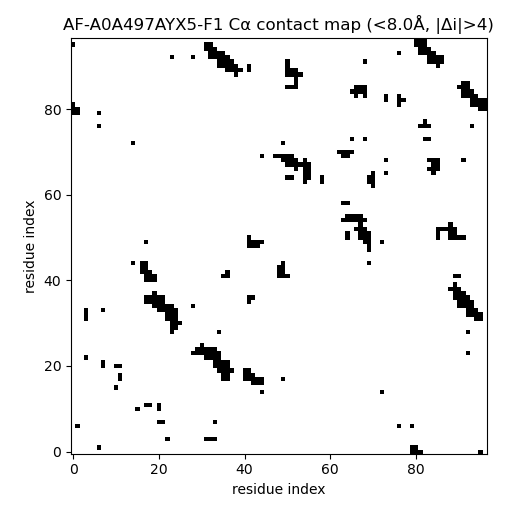92.56 83 TYR A C 1
ATOM 643 O O . TYR A 1 83 ? -5.677 5.534 -0.294 1.00 92.56 83 TYR A O 1
ATOM 651 N N . ALA A 1 84 ? -5.134 4.747 -2.325 1.00 91.94 84 ALA A N 1
ATOM 652 C CA . ALA A 1 84 ? -3.698 4.906 -2.139 1.00 91.94 84 ALA A CA 1
ATOM 653 C C . ALA A 1 84 ? -2.994 5.392 -3.392 1.00 91.94 84 ALA A C 1
ATOM 655 O O . ALA A 1 84 ? -3.433 5.137 -4.512 1.00 91.94 84 ALA A O 1
ATOM 656 N N . GLU A 1 85 ? -1.855 6.030 -3.168 1.00 90.06 85 GLU A N 1
ATOM 657 C CA . GLU A 1 85 ? -0.954 6.483 -4.213 1.00 90.06 85 GLU A CA 1
ATOM 658 C C . GLU A 1 85 ? 0.501 6.327 -3.794 1.00 90.06 85 GLU A C 1
ATOM 660 O O . GLU A 1 85 ? 0.838 6.352 -2.610 1.00 90.06 85 GLU A O 1
ATOM 665 N N . CYS A 1 86 ? 1.362 6.175 -4.793 1.00 88.69 86 CYS A N 1
ATOM 666 C CA . CYS A 1 86 ? 2.807 6.246 -4.645 1.00 88.69 86 CYS A CA 1
ATOM 667 C C . CYS A 1 86 ? 3.185 7.734 -4.758 1.00 88.69 86 CYS A C 1
ATOM 669 O O . CYS A 1 86 ? 3.157 8.308 -5.845 1.00 88.69 86 CYS A O 1
ATOM 671 N N . TYR A 1 87 ? 3.419 8.370 -3.606 1.00 82.25 87 TYR A N 1
ATOM 672 C CA . TYR A 1 87 ? 3.607 9.815 -3.427 1.00 82.25 87 TYR A CA 1
ATOM 673 C C . TYR A 1 87 ? 4.936 10.303 -4.021 1.00 82.25 87 TYR A C 1
ATOM 675 O O . TYR A 1 87 ? 4.998 11.363 -4.643 1.00 82.25 87 TYR A O 1
ATOM 683 N N . ASP A 1 88 ? 5.993 9.505 -3.872 1.00 78.56 88 ASP A N 1
ATOM 684 C CA . ASP A 1 88 ? 7.309 9.722 -4.474 1.00 78.56 88 ASP A CA 1
ATOM 685 C C . ASP A 1 88 ? 7.988 8.368 -4.782 1.00 78.56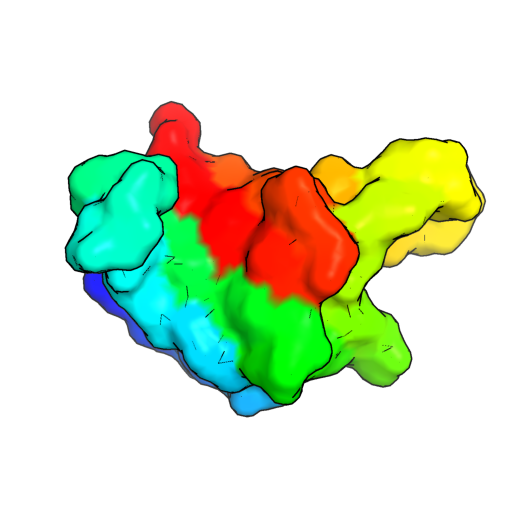 88 ASP A C 1
ATOM 687 O O . ASP A 1 88 ? 7.378 7.315 -4.564 1.00 78.56 88 ASP A O 1
ATOM 691 N N . PRO A 1 89 ? 9.216 8.344 -5.345 1.00 71.44 89 PRO A N 1
ATOM 692 C CA . PRO A 1 89 ? 9.984 7.115 -5.529 1.00 71.44 89 PRO A CA 1
ATOM 693 C C . PRO A 1 89 ? 10.346 6.448 -4.192 1.00 71.44 89 PRO A C 1
ATOM 695 O O . PRO A 1 89 ? 11.470 6.556 -3.705 1.00 71.44 89 PRO A O 1
ATOM 698 N N . GLY A 1 90 ? 9.386 5.730 -3.620 1.00 69.00 90 GLY A N 1
ATOM 699 C CA . GLY A 1 90 ? 9.550 5.000 -2.376 1.00 69.00 90 GLY A CA 1
ATOM 700 C C . GLY A 1 90 ? 8.355 5.105 -1.458 1.00 69.00 90 GLY A C 1
ATOM 701 O O . GLY A 1 90 ? 7.920 4.093 -0.931 1.00 69.00 90 GLY A O 1
ATOM 702 N N . THR A 1 91 ? 7.811 6.300 -1.273 1.00 82.81 91 THR A N 1
ATOM 703 C CA . THR A 1 91 ? 6.761 6.538 -0.284 1.00 82.81 91 THR A CA 1
ATOM 704 C C . THR A 1 91 ? 5.394 6.330 -0.905 1.00 82.81 91 THR A C 1
ATOM 706 O O . THR A 1 91 ? 5.067 6.945 -1.919 1.00 82.81 91 THR A O 1
ATOM 709 N N . PHE A 1 92 ? 4.551 5.512 -0.280 1.00 90.19 92 PHE A N 1
ATOM 710 C CA . PHE A 1 92 ? 3.168 5.343 -0.711 1.00 90.19 92 PHE A CA 1
ATOM 711 C C . PHE A 1 92 ? 2.218 5.319 0.475 1.00 90.19 92 PHE A C 1
ATOM 713 O O . PHE A 1 92 ? 2.490 4.740 1.529 1.00 90.19 92 PHE A O 1
ATOM 720 N N . ILE A 1 93 ? 1.110 6.030 0.306 1.00 92.19 93 ILE A N 1
ATOM 721 C CA . ILE A 1 93 ? 0.240 6.449 1.398 1.00 92.19 93 ILE A CA 1
ATOM 722 C C . ILE A 1 93 ? -1.192 6.087 1.030 1.00 92.19 93 ILE A C 1
ATOM 724 O O . ILE A 1 93 ? -1.589 6.206 -0.130 1.00 92.19 93 ILE A O 1
ATOM 728 N N . ALA A 1 94 ? -1.963 5.646 2.022 1.00 93.62 94 ALA A N 1
ATOM 729 C CA . ALA A 1 94 ? -3.396 5.446 1.900 1.00 93.62 94 ALA A CA 1
ATOM 730 C C . ALA A 1 94 ? -4.198 6.459 2.720 1.00 93.62 94 ALA A C 1
ATOM 732 O O . ALA A 1 94 ? -3.819 6.837 3.831 1.00 93.62 94 ALA A O 1
ATOM 733 N N . TYR A 1 95 ? -5.360 6.815 2.181 1.00 93.75 95 TYR A N 1
ATOM 734 C CA . TYR A 1 95 ? -6.315 7.763 2.737 1.00 93.75 95 TYR A CA 1
ATOM 735 C C . TYR A 1 95 ? -7.736 7.187 2.687 1.00 93.75 95 TYR A C 1
ATOM 737 O O . TYR A 1 95 ? -8.060 6.463 1.740 1.00 93.75 95 TYR A O 1
ATOM 745 N N . PRO A 1 96 ? -8.604 7.496 3.664 1.00 92.62 96 PRO A N 1
ATOM 746 C CA . PRO A 1 96 ? -10.017 7.144 3.575 1.00 92.62 96 PRO A CA 1
ATOM 747 C C . PRO A 1 96 ? -10.696 7.912 2.426 1.00 92.62 96 PRO A C 1
ATOM 749 O O . PRO A 1 96 ? -10.350 9.067 2.168 1.00 92.62 96 PRO A O 1
ATOM 752 N N . VAL A 1 97 ? -11.655 7.266 1.752 1.00 87.75 97 VAL A N 1
ATOM 753 C CA . VAL A 1 97 ? -12.465 7.835 0.650 1.00 87.75 97 VAL A CA 1
ATOM 754 C C . VAL A 1 97 ? -13.839 8.268 1.137 1.00 87.75 97 VAL A C 1
ATOM 756 O O . VAL A 1 97 ? -14.485 7.468 1.852 1.00 87.75 97 VAL A O 1
#

Radius of gyration: 12.03 Å; Cα contacts (8 Å, |Δi|>4): 205; chains: 1; bounding box: 29×26×34 Å

Solvent-accessible surface area (backbone atoms only — not comparable to full-atom values): 5093 Å² total; per-residue (Å²): 114,65,53,70,70,57,46,46,60,49,44,49,68,75,42,68,52,35,35,67,60,41,76,16,28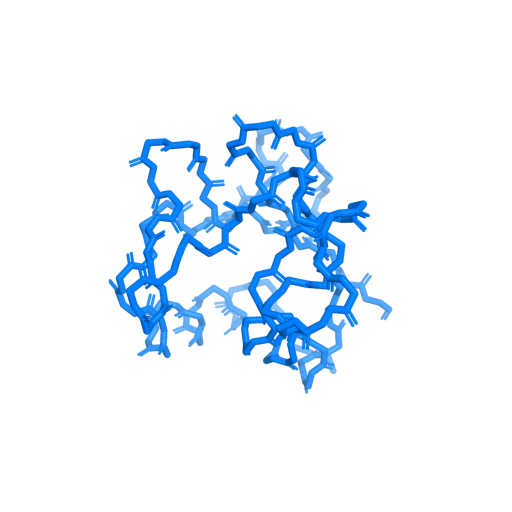,92,74,71,72,36,84,72,23,33,29,52,14,33,69,90,30,24,38,48,55,97,91,36,57,34,54,37,43,67,29,54,82,71,32,88,81,78,60,50,32,47,56,3,18,22,39,72,59,46,48,53,36,45,79,41,38,26,47,57,36,26,79,43,91,31,38,27,43,32,37,73,107